Protein AF-A0A1G2ZQL1-F1 (afdb_monomer_lite)

Sequence (172 aa):
MKDQNEQEDHPQEDNAQSLTYMMDLDFGSRELWGPDELEAVLAHQLSAPLECDLGHLDKGLAGRLEAANSADGPPIRTFADLLHHPRPPVELLELTKRFAKACRSHRQSPLPDEIATVLYFLSIAVALTQCGRRITKMDDPSLGYSLDWGLKQPWLDEPTRELLRNARRAID

Structure (mmCIF, N/CA/C/O backbone):
data_AF-A0A1G2ZQL1-F1
#
_entry.id   AF-A0A1G2ZQL1-F1
#
loop_
_atom_site.group_PDB
_atom_site.id
_atom_site.type_symbol
_atom_site.label_atom_id
_atom_site.label_alt_id
_atom_site.label_comp_id
_atom_site.label_asym_id
_atom_site.label_entity_id
_atom_site.label_seq_id
_atom_site.pdbx_PDB_ins_code
_atom_site.Cartn_x
_atom_site.Cartn_y
_atom_site.Cartn_z
_atom_site.occupancy
_atom_site.B_iso_or_equiv
_atom_site.auth_seq_id
_atom_site.auth_comp_id
_atom_site.auth_asym_id
_atom_site.auth_atom_id
_atom_site.pdbx_PDB_model_num
ATOM 1 N N . MET A 1 1 ? 43.077 1.669 33.042 1.00 37.06 1 MET A N 1
ATOM 2 C CA . MET A 1 1 ? 43.265 1.379 31.605 1.00 37.06 1 MET A CA 1
ATOM 3 C C . MET A 1 1 ? 42.028 0.602 31.185 1.00 37.06 1 MET A C 1
ATOM 5 O O . MET A 1 1 ? 41.865 -0.497 31.686 1.00 37.06 1 MET A O 1
ATOM 9 N N . LYS A 1 2 ? 41.019 1.317 30.671 1.00 34.06 2 LYS A N 1
ATOM 10 C CA . LYS A 1 2 ? 40.643 1.340 29.239 1.00 34.06 2 LYS A CA 1
ATOM 11 C C . LYS A 1 2 ? 39.894 0.055 28.841 1.00 34.06 2 LYS A C 1
ATOM 13 O O . LYS A 1 2 ? 40.433 -1.013 29.073 1.00 34.06 2 LYS A O 1
ATOM 18 N N . ASP A 1 3 ? 38.700 0.042 28.266 1.00 40.38 3 ASP A N 1
ATOM 19 C CA . ASP A 1 3 ? 37.794 1.082 27.784 1.00 40.38 3 ASP A CA 1
ATOM 20 C C . ASP A 1 3 ? 36.378 0.461 27.701 1.00 40.38 3 ASP A C 1
ATOM 22 O O . ASP A 1 3 ? 36.215 -0.727 27.429 1.00 40.38 3 ASP A O 1
ATOM 26 N N . GLN A 1 4 ? 35.398 1.284 28.067 1.00 38.41 4 GLN A N 1
ATOM 27 C CA . GLN A 1 4 ? 34.064 1.490 27.486 1.00 38.41 4 GLN A CA 1
ATOM 28 C C . GLN A 1 4 ? 33.532 0.442 26.484 1.00 38.41 4 GLN A C 1
ATOM 30 O O . GLN A 1 4 ? 33.993 0.349 25.352 1.00 38.41 4 GLN A O 1
ATOM 35 N N . ASN A 1 5 ? 32.475 -0.276 26.887 1.00 38.91 5 ASN A N 1
ATOM 36 C CA . ASN A 1 5 ? 31.543 -0.956 25.984 1.00 38.91 5 ASN A CA 1
ATOM 37 C C . ASN A 1 5 ? 30.322 -0.040 25.787 1.00 38.91 5 ASN A C 1
ATOM 39 O O . ASN A 1 5 ? 29.283 -0.234 26.417 1.00 38.91 5 ASN A O 1
ATOM 43 N N . GLU A 1 6 ? 30.485 1.008 24.980 1.00 38.81 6 GLU A N 1
ATOM 44 C CA . GLU A 1 6 ? 29.373 1.794 24.443 1.00 38.81 6 GLU A CA 1
ATOM 45 C C . GLU A 1 6 ? 28.828 1.046 23.224 1.00 38.81 6 GLU A C 1
ATOM 47 O O . GLU A 1 6 ? 29.390 1.078 22.133 1.00 38.81 6 GLU A O 1
ATOM 52 N N . GLN A 1 7 ? 27.740 0.304 23.438 1.00 35.06 7 GLN A N 1
ATOM 53 C CA . GLN A 1 7 ? 26.850 -0.089 22.354 1.00 35.06 7 GLN A CA 1
ATOM 54 C C . GLN A 1 7 ? 26.208 1.191 21.822 1.00 35.06 7 GLN A C 1
ATOM 56 O O . GLN A 1 7 ? 25.264 1.714 22.412 1.00 35.06 7 GLN A O 1
ATOM 61 N N . GLU A 1 8 ? 26.777 1.710 20.738 1.00 31.89 8 GLU A N 1
ATOM 62 C CA . GLU A 1 8 ? 26.179 2.762 19.929 1.00 31.89 8 GLU A CA 1
ATOM 63 C C . GLU A 1 8 ? 24.847 2.243 19.368 1.00 31.89 8 GLU A C 1
ATOM 65 O O . GLU A 1 8 ? 24.788 1.422 18.452 1.00 31.89 8 GLU A O 1
ATOM 70 N N . ASP A 1 9 ? 23.762 2.705 19.984 1.00 35.00 9 ASP A N 1
ATOM 71 C CA . ASP A 1 9 ? 22.418 2.721 19.424 1.00 35.00 9 ASP A CA 1
ATOM 72 C C . ASP A 1 9 ? 22.467 3.598 18.168 1.00 35.00 9 ASP A C 1
ATOM 74 O O . ASP A 1 9 ? 22.416 4.824 18.249 1.00 35.00 9 ASP A O 1
ATOM 78 N N . HIS A 1 10 ? 22.697 2.989 17.003 1.00 30.45 10 HIS A N 1
ATOM 79 C CA . HIS A 1 10 ? 22.658 3.713 15.740 1.00 30.45 10 HIS A CA 1
ATOM 80 C C . HIS A 1 10 ? 21.197 4.057 15.418 1.00 30.45 10 HIS A C 1
ATOM 82 O O . HIS A 1 10 ? 20.424 3.152 15.081 1.00 30.45 10 HIS A O 1
ATOM 88 N N . PRO A 1 11 ? 20.793 5.342 15.447 1.00 34.00 11 PRO A N 1
ATOM 89 C CA . PRO A 1 11 ? 19.505 5.725 14.907 1.00 34.00 11 PRO A CA 1
ATOM 90 C C . PRO A 1 11 ? 19.540 5.409 13.413 1.00 34.00 11 PRO A C 1
ATOM 92 O O . PRO A 1 11 ? 20.382 5.909 12.669 1.00 34.00 11 PRO A O 1
ATOM 95 N N . GLN A 1 12 ? 18.643 4.533 12.970 1.00 42.19 12 GLN A N 1
ATOM 96 C CA . GLN A 1 12 ? 18.472 4.205 11.561 1.00 42.19 12 GLN A CA 1
ATOM 97 C C . GLN A 1 12 ? 17.841 5.426 10.872 1.00 42.19 12 GLN A C 1
ATOM 99 O O . GLN A 1 12 ? 16.623 5.515 10.697 1.00 42.19 12 GLN A O 1
ATOM 104 N N . GLU A 1 13 ? 18.675 6.427 10.585 1.00 40.75 13 GLU A N 1
ATOM 105 C CA . GLU A 1 13 ? 18.258 7.704 10.029 1.00 40.75 13 GLU A CA 1
ATOM 106 C C . GLU A 1 13 ? 17.700 7.521 8.615 1.00 40.75 13 GLU A C 1
ATOM 108 O O . GLU A 1 13 ? 18.250 6.864 7.732 1.00 40.75 13 GLU A O 1
ATOM 113 N N . ASP A 1 14 ? 16.519 8.099 8.459 1.00 49.31 14 ASP A N 1
ATOM 114 C CA . ASP A 1 14 ? 15.554 7.927 7.385 1.00 49.31 14 ASP A CA 1
ATOM 115 C C . ASP A 1 14 ? 15.969 8.744 6.152 1.00 49.31 14 ASP A C 1
ATOM 117 O O . ASP A 1 14 ? 15.313 9.722 5.793 1.00 49.31 14 ASP A O 1
ATOM 121 N N . ASN A 1 15 ? 17.104 8.403 5.536 1.00 48.12 15 ASN A N 1
ATOM 122 C CA . ASN A 1 15 ? 17.547 9.082 4.323 1.00 48.12 15 ASN A CA 1
ATOM 123 C C . ASN A 1 15 ? 16.805 8.505 3.106 1.00 48.12 15 ASN A C 1
ATOM 125 O O . ASN A 1 15 ? 17.103 7.409 2.628 1.00 48.12 15 ASN A O 1
ATOM 129 N N . ALA A 1 16 ? 15.806 9.246 2.621 1.00 52.28 16 ALA A N 1
ATOM 130 C CA . ALA 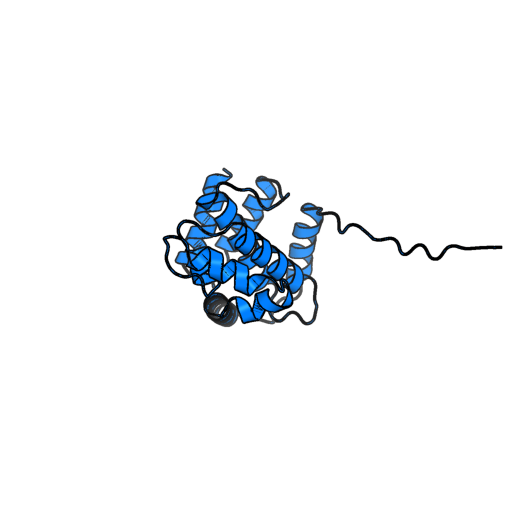A 1 16 ? 14.967 8.869 1.484 1.00 52.28 16 ALA A CA 1
ATOM 131 C C . ALA A 1 16 ? 15.784 8.597 0.211 1.00 52.28 16 ALA A C 1
ATOM 133 O O . ALA A 1 16 ? 15.454 7.675 -0.529 1.00 52.28 16 ALA A O 1
ATOM 134 N N . GLN A 1 17 ? 16.894 9.317 0.003 1.00 47.22 17 GLN A N 1
ATOM 135 C CA . GLN A 1 17 ? 17.801 9.045 -1.114 1.00 47.22 17 GLN A CA 1
ATOM 136 C C . GLN A 1 17 ? 18.463 7.673 -0.974 1.00 47.22 17 GLN A C 1
ATOM 138 O O . GLN A 1 17 ? 18.536 6.938 -1.951 1.00 47.22 17 GLN A O 1
ATOM 143 N N . SER A 1 18 ? 18.864 7.277 0.237 1.00 52.31 18 SER A N 1
ATOM 144 C CA . SER A 1 18 ? 19.409 5.939 0.491 1.00 52.31 18 SER A CA 1
ATOM 145 C C . SER A 1 18 ? 18.367 4.841 0.276 1.00 52.31 18 SER A C 1
ATOM 147 O O . SER A 1 18 ? 18.723 3.762 -0.182 1.00 52.31 18 SER A O 1
ATOM 149 N N . LEU A 1 19 ? 17.084 5.102 0.556 1.00 56.44 19 LEU A N 1
ATOM 150 C CA . LEU A 1 19 ? 16.004 4.148 0.280 1.00 56.44 19 LEU A CA 1
ATOM 151 C C . LEU A 1 19 ? 15.762 3.979 -1.219 1.00 56.44 19 LEU A C 1
ATOM 153 O O . LEU A 1 19 ? 15.646 2.840 -1.663 1.00 56.44 19 LEU A O 1
ATOM 157 N N . THR A 1 20 ? 15.730 5.071 -1.984 1.00 55.78 20 THR A N 1
ATOM 158 C CA . THR A 1 20 ? 15.600 5.031 -3.448 1.00 55.78 20 THR A CA 1
ATOM 159 C C . THR A 1 20 ? 16.815 4.362 -4.096 1.00 55.78 20 THR A C 1
ATOM 161 O O . THR A 1 20 ? 16.653 3.462 -4.909 1.00 55.78 20 THR A O 1
ATOM 164 N N . TYR A 1 21 ? 18.036 4.698 -3.667 1.00 52.56 21 TYR A N 1
ATOM 165 C CA . TYR A 1 21 ? 19.252 4.030 -4.148 1.00 52.56 21 TYR A CA 1
ATOM 166 C C . TYR A 1 21 ? 19.300 2.544 -3.770 1.00 52.56 21 TYR A C 1
ATOM 168 O O . TYR A 1 21 ? 19.767 1.727 -4.557 1.00 52.56 21 TYR A O 1
ATOM 176 N N . MET A 1 22 ? 18.805 2.167 -2.588 1.00 53.16 22 MET A N 1
ATOM 177 C CA . MET A 1 22 ? 18.693 0.762 -2.186 1.00 53.16 22 MET A CA 1
ATOM 178 C C . MET A 1 22 ? 17.638 0.016 -3.011 1.00 53.16 22 MET A C 1
ATOM 180 O O . MET A 1 22 ? 17.826 -1.161 -3.285 1.00 53.16 22 MET A O 1
ATOM 184 N N . MET A 1 23 ? 16.556 0.684 -3.434 1.00 54.28 23 MET A N 1
ATOM 185 C CA . MET A 1 23 ? 15.601 0.116 -4.393 1.00 54.28 23 MET A CA 1
ATOM 186 C C . MET A 1 23 ? 16.300 -0.151 -5.732 1.00 54.28 23 MET A C 1
ATOM 188 O O . MET A 1 23 ? 16.299 -1.285 -6.195 1.00 54.28 23 MET A O 1
ATOM 192 N N . ASP A 1 24 ? 16.991 0.843 -6.295 1.00 52.94 24 ASP A N 1
ATOM 193 C CA . ASP A 1 24 ? 17.684 0.713 -7.586 1.00 52.94 24 ASP A CA 1
ATOM 194 C C . ASP A 1 24 ? 18.807 -0.347 -7.592 1.00 52.94 24 ASP A C 1
ATOM 196 O O . ASP A 1 24 ? 19.077 -0.946 -8.635 1.00 52.94 24 ASP A O 1
ATOM 200 N N . LEU A 1 25 ? 19.453 -0.609 -6.448 1.00 47.78 25 LEU A N 1
ATOM 201 C CA . LEU A 1 25 ? 20.520 -1.612 -6.321 1.00 47.78 25 LEU A CA 1
ATOM 202 C C . LEU A 1 25 ? 20.004 -3.056 -6.193 1.00 47.78 25 LEU A C 1
ATOM 204 O O . LEU A 1 25 ? 20.677 -3.970 -6.673 1.00 47.78 25 LEU A O 1
ATOM 208 N N . ASP A 1 26 ? 18.835 -3.276 -5.583 1.00 51.59 26 ASP A N 1
ATOM 209 C CA . ASP A 1 26 ? 18.294 -4.628 -5.348 1.00 51.59 26 ASP A CA 1
ATOM 210 C C . ASP A 1 26 ? 17.504 -5.172 -6.549 1.00 51.59 26 ASP A C 1
ATOM 212 O O . ASP A 1 26 ? 17.537 -6.370 -6.838 1.00 51.59 26 ASP A O 1
ATOM 216 N N . PHE A 1 27 ? 16.933 -4.277 -7.370 1.00 50.34 27 PHE A N 1
ATOM 217 C CA . PHE A 1 27 ? 16.346 -4.622 -8.676 1.00 50.34 27 PHE A CA 1
ATOM 218 C C . PHE A 1 27 ? 17.364 -5.226 -9.672 1.00 50.34 27 PHE A C 1
ATOM 220 O O . PHE A 1 27 ? 16.991 -5.669 -10.761 1.00 50.34 27 PHE A O 1
ATOM 227 N N . GLY A 1 28 ? 18.658 -5.247 -9.323 1.00 43.72 28 GLY A N 1
ATOM 228 C CA . GLY A 1 28 ? 19.724 -5.930 -10.057 1.00 43.72 28 GLY A CA 1
ATOM 229 C C . GLY A 1 28 ? 19.722 -7.459 -9.916 1.00 43.72 28 GLY A C 1
ATOM 230 O O . GLY A 1 28 ? 20.374 -8.128 -10.717 1.00 43.72 28 GLY A O 1
ATOM 231 N N . SER A 1 29 ? 18.965 -8.032 -8.972 1.00 46.81 29 SER A N 1
ATOM 232 C CA . SER A 1 29 ? 18.747 -9.484 -8.833 1.00 46.81 29 SER A CA 1
ATOM 233 C C . SER A 1 29 ? 17.662 -10.011 -9.797 1.00 46.81 29 SER A C 1
ATOM 235 O O . SER A 1 29 ? 16.763 -10.764 -9.436 1.00 46.81 29 SER A O 1
ATOM 237 N N . ARG A 1 30 ? 17.747 -9.583 -11.064 1.00 46.16 30 ARG A N 1
ATOM 238 C CA . ARG A 1 30 ? 16.803 -9.900 -12.149 1.00 46.16 30 ARG A CA 1
ATOM 239 C C . ARG A 1 30 ? 16.589 -11.414 -12.333 1.00 46.16 30 ARG A C 1
ATOM 241 O O . ARG A 1 30 ? 17.560 -12.140 -12.520 1.00 46.16 30 ARG A O 1
ATOM 248 N N . GLU A 1 31 ? 15.307 -11.798 -12.413 1.00 54.69 31 GLU A N 1
ATOM 249 C CA . GLU A 1 31 ? 14.724 -13.097 -12.831 1.00 54.69 31 GLU A CA 1
ATOM 250 C C . GLU A 1 31 ? 14.490 -14.186 -11.765 1.00 54.69 31 GLU A C 1
ATOM 252 O O . GLU A 1 31 ? 14.725 -15.363 -12.027 1.00 54.69 31 GLU A O 1
ATOM 257 N N . LEU A 1 32 ? 13.952 -13.852 -10.586 1.00 69.44 32 LEU A N 1
ATOM 258 C CA . LEU A 1 32 ? 13.334 -14.888 -9.733 1.00 69.44 32 LEU A CA 1
ATOM 259 C C . LEU A 1 32 ? 11.821 -15.024 -9.929 1.00 69.44 32 LEU A C 1
ATOM 261 O O . LEU A 1 32 ? 11.329 -16.145 -9.879 1.00 69.44 32 LEU A O 1
ATOM 265 N N . TRP A 1 33 ? 11.106 -13.921 -10.177 1.00 82.25 33 TRP A N 1
ATOM 266 C CA . TRP A 1 33 ? 9.643 -13.916 -10.260 1.00 82.25 33 TRP A CA 1
ATOM 267 C C . TRP A 1 33 ? 9.157 -13.275 -11.561 1.00 82.25 33 TRP A C 1
ATOM 269 O O . TRP A 1 33 ? 9.527 -12.146 -11.895 1.00 82.25 33 TRP A O 1
ATOM 279 N N . GLY A 1 34 ? 8.328 -14.000 -12.307 1.00 90.06 34 GLY A N 1
ATOM 280 C CA . GLY A 1 34 ? 7.632 -13.492 -13.483 1.00 90.06 34 GLY A CA 1
ATOM 281 C C . GLY A 1 34 ? 6.423 -12.615 -13.119 1.00 90.06 34 GLY A C 1
ATOM 282 O O . GLY A 1 34 ? 5.947 -12.655 -11.984 1.00 90.06 34 GLY A O 1
ATOM 283 N N . PRO A 1 35 ? 5.873 -11.841 -14.076 1.00 91.75 35 PRO A N 1
ATOM 284 C CA . PRO A 1 35 ? 4.693 -11.006 -13.841 1.00 91.75 35 PRO A CA 1
ATOM 285 C C . PRO A 1 35 ? 3.489 -11.774 -13.279 1.00 91.75 35 PRO A C 1
ATOM 287 O O . PRO A 1 35 ? 2.906 -11.326 -12.299 1.00 91.75 35 PRO A O 1
ATOM 290 N N . ASP A 1 36 ? 3.163 -12.941 -13.838 1.00 92.38 36 ASP A N 1
ATOM 291 C CA . ASP A 1 36 ? 2.019 -13.750 -13.387 1.00 92.38 36 ASP A CA 1
ATOM 292 C C . ASP A 1 36 ? 2.211 -14.257 -11.945 1.00 92.38 36 ASP A C 1
ATOM 294 O O . ASP A 1 36 ? 1.261 -14.370 -11.171 1.00 92.38 36 ASP A O 1
ATOM 298 N N . GLU A 1 37 ? 3.457 -14.539 -11.554 1.00 93.19 37 GLU A N 1
ATOM 299 C CA . GLU A 1 37 ? 3.773 -14.961 -10.191 1.00 93.19 37 GLU A CA 1
ATOM 300 C C . GLU A 1 37 ? 3.686 -13.782 -9.219 1.00 93.19 37 GLU A C 1
ATOM 302 O O . GLU A 1 37 ? 3.127 -13.928 -8.136 1.00 93.19 37 GLU A O 1
ATOM 307 N N . LEU A 1 38 ? 4.169 -12.598 -9.610 1.00 95.00 38 LEU A N 1
ATOM 308 C CA . LEU A 1 38 ? 4.023 -11.376 -8.815 1.00 95.00 38 LEU A CA 1
ATOM 309 C C . LEU A 1 38 ? 2.552 -10.979 -8.650 1.00 95.00 38 LEU A C 1
ATOM 311 O O . LEU A 1 38 ? 2.154 -10.575 -7.559 1.00 95.00 38 LEU A O 1
ATOM 315 N N . GLU A 1 39 ? 1.732 -11.139 -9.688 1.00 95.62 39 GLU A N 1
ATOM 316 C CA . GLU A 1 39 ? 0.283 -10.937 -9.605 1.00 95.62 39 GLU A CA 1
ATOM 317 C C . GLU A 1 39 ? -0.336 -11.893 -8.580 1.00 95.62 39 GLU A C 1
ATOM 319 O O . GLU A 1 39 ? -1.042 -11.458 -7.668 1.00 95.62 39 GLU A O 1
ATOM 324 N N . ALA A 1 40 ? -0.022 -13.189 -8.673 1.00 95.50 40 ALA A N 1
ATOM 325 C CA . ALA A 1 40 ? -0.530 -14.195 -7.746 1.00 95.50 40 ALA A CA 1
ATOM 326 C C . ALA A 1 40 ? -0.073 -13.939 -6.299 1.00 95.50 40 ALA A C 1
ATOM 328 O O . ALA A 1 40 ? -0.876 -14.053 -5.369 1.00 95.50 40 ALA A O 1
ATOM 329 N N . VAL A 1 41 ? 1.193 -13.561 -6.100 1.00 95.12 41 VAL A N 1
ATOM 330 C CA . VAL A 1 41 ? 1.738 -13.227 -4.778 1.00 95.12 41 VAL A CA 1
ATOM 331 C C . VAL A 1 41 ? 1.075 -11.969 -4.229 1.00 95.12 41 VAL A C 1
ATOM 333 O O . VAL A 1 41 ? 0.671 -11.971 -3.068 1.00 95.12 41 VAL A O 1
ATOM 336 N N . LEU A 1 42 ? 0.900 -10.918 -5.037 1.00 96.25 42 LEU A N 1
ATOM 337 C CA . LEU A 1 42 ? 0.204 -9.713 -4.593 1.00 96.25 42 LEU A CA 1
ATOM 338 C C . LEU A 1 42 ? -1.244 -10.030 -4.217 1.00 96.25 42 LEU A C 1
ATOM 340 O O . LEU A 1 42 ? -1.686 -9.630 -3.146 1.00 96.25 42 LEU A O 1
ATOM 344 N N . ALA A 1 43 ? -1.978 -10.756 -5.061 1.00 96.69 43 ALA A N 1
ATOM 345 C CA . ALA A 1 43 ? -3.371 -11.109 -4.805 1.00 96.69 43 ALA A CA 1
ATOM 346 C C . ALA A 1 43 ? -3.520 -11.941 -3.522 1.00 96.69 43 ALA A C 1
ATOM 348 O O . ALA A 1 43 ? -4.415 -11.685 -2.709 1.00 96.69 43 ALA A O 1
ATOM 349 N N . HIS A 1 44 ? -2.614 -12.901 -3.310 1.00 96.19 44 HIS A N 1
ATOM 350 C CA . HIS A 1 44 ? -2.542 -13.664 -2.069 1.00 96.19 44 HIS A CA 1
ATOM 351 C C . HIS A 1 44 ? -2.286 -12.747 -0.876 1.00 96.19 44 HIS A C 1
ATOM 353 O O . HIS A 1 44 ? -3.042 -12.779 0.092 1.00 96.19 44 HIS A O 1
ATOM 359 N N . GLN A 1 45 ? -1.271 -11.890 -0.974 1.00 96.06 45 GLN A N 1
ATOM 360 C CA . GLN A 1 45 ? -0.874 -10.987 0.095 1.00 96.06 45 GLN A CA 1
ATOM 361 C C . GLN A 1 45 ? -1.982 -9.992 0.447 1.00 96.06 45 GLN A C 1
ATOM 363 O O . GLN A 1 45 ? -2.258 -9.760 1.617 1.00 96.06 45 GLN A O 1
ATOM 368 N N . LEU A 1 46 ? -2.672 -9.441 -0.551 1.00 97.38 46 LEU A N 1
ATOM 369 C CA . LEU A 1 46 ? -3.802 -8.538 -0.354 1.00 97.38 46 LEU A CA 1
ATOM 370 C C . LEU A 1 46 ? -4.990 -9.223 0.328 1.00 97.38 46 LEU A C 1
ATOM 372 O O . LEU A 1 46 ? -5.724 -8.558 1.055 1.00 97.38 46 LEU A O 1
ATOM 376 N N . SER A 1 47 ? -5.149 -10.532 0.132 1.00 97.00 47 SER A N 1
ATOM 377 C CA . SER A 1 47 ? -6.225 -11.340 0.719 1.00 97.00 47 SER A CA 1
ATOM 378 C C . SER A 1 47 ? -5.836 -12.010 2.043 1.00 97.00 47 SER A C 1
ATOM 380 O O . SER A 1 47 ? -6.695 -12.587 2.714 1.00 97.00 47 SER A O 1
ATOM 382 N N . ALA A 1 48 ? -4.556 -11.973 2.418 1.00 94.12 48 ALA A N 1
ATOM 383 C CA . ALA A 1 48 ? -4.062 -12.583 3.642 1.00 94.12 48 ALA A CA 1
ATOM 384 C C . ALA A 1 48 ? -4.559 -11.805 4.878 1.00 94.12 48 ALA A C 1
ATOM 386 O O . ALA A 1 48 ? -4.645 -10.571 4.839 1.00 94.12 48 ALA A O 1
ATOM 387 N N . PRO A 1 49 ? -4.887 -12.496 5.989 1.00 95.81 49 PRO A N 1
ATOM 388 C CA . PRO A 1 49 ? -5.208 -11.834 7.248 1.00 95.81 49 PRO A CA 1
ATOM 389 C C . PRO A 1 49 ? -4.041 -10.972 7.736 1.00 95.81 49 PRO A C 1
ATOM 391 O O . PRO A 1 49 ? -2.903 -11.444 7.804 1.00 95.81 49 PRO A O 1
ATOM 394 N N . LEU A 1 50 ? -4.323 -9.730 8.135 1.00 93.94 50 LEU A N 1
ATOM 395 C CA . LEU A 1 50 ? -3.312 -8.793 8.637 1.00 93.94 50 LEU A CA 1
ATOM 396 C C . LEU A 1 50 ? -2.540 -9.369 9.827 1.00 93.94 50 LEU A C 1
ATOM 398 O O . LEU A 1 50 ? -1.366 -9.058 10.013 1.00 93.94 50 LEU A O 1
ATOM 402 N N . GLU A 1 51 ? -3.174 -10.215 10.636 1.00 92.12 51 GLU A N 1
ATOM 403 C CA . GLU A 1 51 ? -2.568 -10.850 11.800 1.00 92.12 51 GLU A CA 1
ATOM 404 C C . GLU A 1 51 ? -1.404 -11.779 11.448 1.00 92.12 51 GLU A C 1
ATOM 406 O O . GLU A 1 51 ? -0.477 -11.896 12.253 1.00 92.12 51 GLU A O 1
ATOM 411 N N . CYS A 1 52 ? -1.412 -12.404 10.264 1.00 88.75 52 CYS A N 1
ATOM 412 C CA . CYS A 1 52 ? -0.326 -13.279 9.819 1.00 88.75 52 CYS A CA 1
ATOM 413 C C . CYS A 1 52 ? 0.996 -12.506 9.708 1.00 88.75 52 CYS A C 1
ATOM 415 O O . CYS A 1 52 ? 2.026 -12.944 10.226 1.00 88.75 52 CYS A O 1
ATOM 417 N N . ASP A 1 53 ? 0.937 -11.320 9.107 1.00 90.12 53 ASP A N 1
ATOM 418 C CA . ASP A 1 53 ? 2.113 -10.515 8.787 1.00 90.12 53 ASP A CA 1
ATOM 419 C C . ASP A 1 53 ? 2.434 -9.479 9.863 1.00 90.12 53 ASP A C 1
ATOM 421 O O . ASP A 1 53 ? 3.578 -9.326 10.300 1.00 90.12 53 ASP A O 1
ATOM 425 N N . LEU A 1 54 ? 1.413 -8.767 10.335 1.00 90.94 54 LEU A N 1
ATOM 426 C CA . LEU A 1 54 ? 1.583 -7.649 11.257 1.00 90.94 54 LEU A CA 1
ATOM 427 C C . LEU A 1 54 ? 1.610 -8.095 12.724 1.00 90.94 54 LEU A C 1
ATOM 429 O O . LEU A 1 54 ? 2.145 -7.369 13.566 1.00 90.94 54 LEU A O 1
ATOM 433 N N . GLY A 1 55 ? 1.077 -9.278 13.052 1.00 87.31 55 GLY A N 1
ATOM 434 C CA . GLY A 1 55 ? 0.958 -9.751 14.437 1.00 87.31 55 GLY A CA 1
ATOM 435 C C . GLY A 1 55 ? 2.307 -9.933 15.138 1.00 87.31 55 GLY A C 1
ATOM 436 O O . GLY A 1 55 ? 2.430 -9.699 16.340 1.00 87.31 55 GLY A O 1
ATOM 437 N N . HIS A 1 56 ? 3.348 -10.275 14.378 1.00 84.25 56 HIS A N 1
ATOM 438 C CA . HIS A 1 56 ? 4.712 -10.399 14.891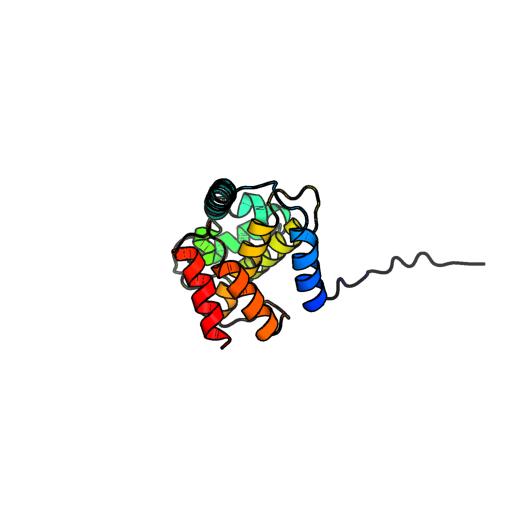 1.00 84.25 56 HIS A CA 1
ATOM 439 C C . HIS A 1 56 ? 5.373 -9.039 15.167 1.00 84.25 56 HIS A C 1
ATOM 441 O O . HIS A 1 56 ? 6.268 -8.950 16.008 1.00 84.25 56 HIS A O 1
ATOM 447 N N . LEU A 1 57 ? 4.935 -7.977 14.481 1.00 84.88 57 LEU A N 1
ATOM 448 C CA . LEU A 1 57 ? 5.512 -6.635 14.590 1.00 84.88 57 LEU A CA 1
ATOM 449 C C . LEU A 1 57 ? 4.873 -5.784 15.687 1.00 84.88 57 LEU A C 1
ATOM 451 O O . LEU A 1 57 ? 5.560 -4.951 16.280 1.00 84.88 57 LEU A O 1
ATOM 455 N N . ASP A 1 58 ? 3.581 -5.970 15.958 1.00 88.06 58 ASP A N 1
ATOM 456 C CA . ASP A 1 58 ? 2.859 -5.221 16.986 1.00 88.06 58 ASP A CA 1
ATOM 457 C C . ASP A 1 58 ? 1.984 -6.163 17.816 1.00 88.06 58 ASP A C 1
ATOM 459 O O . ASP A 1 58 ? 0.926 -6.616 17.386 1.00 88.06 58 ASP A O 1
ATOM 463 N N . LYS A 1 59 ? 2.395 -6.406 19.067 1.00 85.50 59 LYS A N 1
ATOM 464 C CA . LYS A 1 59 ? 1.612 -7.205 20.029 1.00 85.50 59 LYS A CA 1
ATOM 465 C C . LYS A 1 59 ? 0.242 -6.586 20.348 1.00 85.50 59 LYS A C 1
ATOM 467 O O . LYS A 1 59 ? -0.609 -7.265 20.911 1.00 85.50 59 LYS A O 1
ATOM 472 N N . GLY A 1 60 ? 0.043 -5.304 20.026 1.00 90.44 60 GLY A N 1
ATOM 473 C CA . GLY A 1 60 ? -1.216 -4.579 20.187 1.00 90.44 60 GLY A CA 1
ATOM 474 C C . GLY A 1 60 ? -2.146 -4.654 18.974 1.00 90.44 60 GLY A C 1
ATOM 475 O O . GLY A 1 60 ? -3.228 -4.070 19.029 1.00 90.44 60 GLY A O 1
ATOM 476 N N . LEU A 1 61 ? -1.768 -5.364 17.902 1.00 92.12 61 LEU A N 1
ATOM 477 C CA . LEU A 1 61 ? -2.525 -5.402 16.650 1.00 92.12 61 LEU A CA 1
ATOM 478 C C . LEU A 1 61 ? -3.981 -5.820 16.859 1.00 92.12 61 LEU A C 1
ATOM 480 O O . LEU A 1 61 ? -4.870 -5.161 16.332 1.00 92.12 61 LEU A O 1
ATOM 484 N N . ALA A 1 62 ? -4.228 -6.861 17.659 1.00 90.56 62 ALA A N 1
ATOM 485 C CA . ALA A 1 62 ? -5.581 -7.347 17.928 1.00 90.56 62 ALA A CA 1
ATOM 486 C C . ALA A 1 62 ? -6.483 -6.234 18.489 1.00 90.56 62 ALA A C 1
ATOM 488 O O . ALA A 1 62 ? -7.550 -5.972 17.944 1.00 90.56 62 ALA A O 1
ATOM 489 N N . GLY A 1 63 ? -6.009 -5.493 19.496 1.00 91.12 63 GLY A N 1
ATOM 490 C CA . GLY A 1 63 ? -6.760 -4.371 20.066 1.00 91.12 63 GLY A CA 1
ATOM 491 C C . GLY A 1 63 ? -6.951 -3.208 19.084 1.00 91.12 63 GLY A C 1
ATOM 492 O O . GLY A 1 63 ? -7.991 -2.555 19.094 1.00 91.12 63 GLY A O 1
ATOM 493 N N . ARG A 1 64 ? -5.980 -2.957 18.194 1.00 91.50 64 ARG A N 1
ATOM 494 C CA . ARG A 1 64 ? -6.116 -1.942 17.132 1.00 91.50 64 ARG A CA 1
ATOM 495 C C . ARG A 1 64 ? -7.158 -2.348 16.089 1.00 91.50 64 ARG A C 1
ATOM 497 O O . ARG A 1 64 ? -7.936 -1.497 15.672 1.00 91.50 64 ARG A O 1
ATOM 504 N N . LEU A 1 65 ? -7.182 -3.619 15.685 1.00 92.31 65 LEU A N 1
ATOM 505 C CA . LEU A 1 65 ? -8.176 -4.155 14.753 1.00 92.31 65 LEU A CA 1
ATOM 506 C C . LEU A 1 65 ? -9.572 -4.159 15.377 1.00 92.31 65 LEU A C 1
ATOM 508 O O . LEU A 1 65 ? -10.524 -3.753 14.722 1.00 92.31 65 LEU A O 1
ATOM 512 N N . GLU A 1 66 ? -9.701 -4.531 16.651 1.00 91.62 66 GLU A N 1
ATOM 513 C CA . GLU A 1 66 ? -10.965 -4.421 17.389 1.00 91.62 66 GLU A CA 1
ATOM 514 C C . GLU A 1 66 ? -11.468 -2.974 17.436 1.00 91.62 66 GLU A C 1
ATOM 516 O O . GLU A 1 66 ? -12.632 -2.717 17.124 1.00 91.62 66 GLU A O 1
ATOM 521 N N . ALA A 1 67 ? -10.596 -2.016 17.761 1.00 89.62 67 ALA A N 1
ATOM 522 C CA . ALA A 1 67 ? -10.950 -0.600 17.786 1.00 89.62 67 ALA A CA 1
ATOM 523 C C . ALA A 1 67 ? -11.347 -0.076 16.395 1.00 89.62 67 ALA A C 1
ATOM 525 O O . ALA A 1 67 ? -12.353 0.622 16.269 1.00 89.62 67 ALA A O 1
ATOM 526 N N . ALA A 1 68 ? -10.597 -0.446 15.353 1.00 89.31 68 ALA A N 1
ATOM 527 C CA . ALA A 1 68 ? -10.895 -0.077 13.971 1.00 89.31 68 ALA A CA 1
ATOM 528 C C . ALA A 1 68 ? -12.243 -0.647 13.500 1.00 89.31 68 ALA A C 1
ATOM 530 O O . ALA A 1 68 ? -13.027 0.066 12.883 1.00 89.31 68 ALA A O 1
ATOM 531 N N . ASN A 1 69 ? -12.535 -1.900 13.851 1.00 91.00 69 ASN A N 1
ATOM 532 C CA . ASN A 1 69 ? -13.762 -2.602 13.469 1.00 91.00 69 ASN A CA 1
ATOM 533 C C . ASN A 1 69 ? -14.983 -2.226 14.318 1.00 91.00 69 ASN A C 1
ATOM 535 O O . ASN A 1 69 ? -16.107 -2.552 13.948 1.00 91.00 69 ASN A O 1
ATOM 539 N N . SER A 1 70 ? -14.773 -1.559 15.454 1.00 84.44 70 SER A N 1
ATOM 540 C CA . SER A 1 70 ? -15.854 -1.018 16.287 1.00 84.44 70 SER A CA 1
ATOM 541 C C . SER A 1 70 ? -16.351 0.347 15.797 1.00 84.44 70 SER A C 1
ATOM 543 O O . SER A 1 70 ? -17.390 0.819 16.257 1.00 84.44 70 SER A O 1
ATOM 545 N N . ALA A 1 71 ? -15.612 1.003 14.898 1.00 78.94 71 ALA A N 1
ATOM 546 C CA . ALA A 1 71 ? -16.032 2.246 14.265 1.00 78.94 71 ALA A CA 1
ATOM 547 C C . ALA A 1 71 ? -17.011 1.980 13.106 1.00 78.94 71 ALA A C 1
ATOM 549 O O . ALA A 1 71 ? -17.003 0.908 12.508 1.00 78.94 71 ALA A O 1
ATOM 550 N N . ASP A 1 72 ? -17.832 2.975 12.746 1.00 80.19 72 ASP A N 1
ATOM 551 C CA . ASP A 1 72 ? -18.712 2.880 11.573 1.00 80.19 72 ASP A CA 1
ATOM 552 C C . ASP A 1 72 ? -17.882 2.710 10.285 1.00 80.19 72 ASP A C 1
ATOM 554 O O . ASP A 1 72 ? -17.254 3.660 9.798 1.00 80.19 72 ASP A O 1
ATOM 558 N N . GLY A 1 73 ? -17.883 1.509 9.711 1.00 85.00 73 GLY A N 1
ATOM 559 C CA . GLY A 1 73 ? -17.150 1.196 8.488 1.00 85.00 73 GLY A CA 1
ATOM 560 C C . GLY A 1 73 ? -17.176 -0.293 8.139 1.00 85.00 73 GLY A C 1
ATOM 561 O O . GLY A 1 73 ? -17.615 -1.114 8.948 1.00 85.00 73 GLY A O 1
ATOM 562 N N . PRO A 1 74 ? -16.755 -0.661 6.916 1.00 91.75 74 PRO A N 1
ATOM 563 C CA . PRO A 1 74 ? -16.520 -2.058 6.583 1.00 91.75 74 PRO A CA 1
ATOM 564 C C . PRO A 1 74 ? -15.392 -2.633 7.458 1.00 91.75 74 PRO A C 1
ATOM 566 O O . PRO A 1 74 ? -14.428 -1.929 7.757 1.00 91.75 74 PRO A O 1
ATOM 569 N N . PRO A 1 75 ? -15.485 -3.906 7.873 1.00 94.50 75 PRO A N 1
ATOM 570 C CA . PRO A 1 75 ? -14.466 -4.510 8.717 1.00 94.50 75 PRO A CA 1
ATOM 571 C C . PRO A 1 75 ? -13.129 -4.617 7.977 1.00 94.50 75 PRO A C 1
ATOM 573 O O . PRO A 1 75 ? -13.080 -4.985 6.806 1.00 94.50 75 PRO A O 1
ATOM 576 N N . ILE A 1 76 ? -12.045 -4.363 8.696 1.00 96.75 76 ILE A N 1
ATOM 577 C CA . ILE A 1 76 ? -10.667 -4.509 8.248 1.00 96.75 76 ILE A CA 1
ATOM 578 C C . ILE A 1 76 ? -10.132 -5.842 8.767 1.00 96.75 76 ILE A C 1
ATOM 580 O O . ILE A 1 76 ? -10.015 -6.041 9.980 1.00 96.75 76 ILE A O 1
ATOM 584 N N . ARG A 1 77 ? -9.821 -6.758 7.844 1.00 95.88 77 ARG A N 1
ATOM 585 C CA . ARG A 1 77 ? -9.203 -8.062 8.141 1.00 95.88 77 ARG A CA 1
ATOM 586 C C . ARG A 1 77 ? -7.957 -8.321 7.305 1.00 95.88 77 ARG A C 1
ATOM 588 O O . ARG A 1 77 ? -7.053 -9.004 7.765 1.00 95.88 77 ARG A O 1
ATOM 595 N N . THR A 1 78 ? -7.910 -7.777 6.098 1.00 98.06 78 THR A N 1
ATOM 596 C CA . THR A 1 78 ? -6.845 -7.998 5.115 1.00 98.06 78 THR A CA 1
ATOM 597 C C . THR A 1 78 ? -6.182 -6.684 4.699 1.00 98.06 78 THR A C 1
ATOM 599 O O . THR A 1 78 ? -6.678 -5.594 5.011 1.00 98.06 78 THR A O 1
ATOM 602 N N . PHE A 1 79 ? -5.061 -6.758 3.973 1.00 97.69 79 PHE A N 1
ATOM 603 C CA . PHE A 1 79 ? -4.469 -5.560 3.368 1.00 97.69 79 PHE A CA 1
ATOM 604 C C . PHE A 1 79 ? -5.406 -4.934 2.330 1.00 97.69 79 PHE A C 1
ATOM 606 O O . PHE A 1 79 ? -5.489 -3.709 2.270 1.00 97.69 79 PHE A O 1
ATOM 613 N N . ALA A 1 80 ? -6.147 -5.738 1.558 1.00 97.75 80 ALA A N 1
ATOM 614 C CA . ALA A 1 80 ? -7.150 -5.229 0.627 1.00 97.75 80 ALA A CA 1
ATOM 615 C C . ALA A 1 80 ? -8.216 -4.402 1.352 1.00 97.75 80 ALA A C 1
ATOM 617 O O . ALA A 1 80 ? -8.494 -3.281 0.919 1.00 97.75 80 ALA A O 1
ATOM 618 N N . ASP A 1 81 ? -8.750 -4.914 2.469 1.00 97.69 81 ASP A N 1
ATOM 619 C CA . ASP A 1 81 ? -9.737 -4.188 3.273 1.00 97.69 81 ASP A CA 1
ATOM 620 C C . ASP A 1 81 ? -9.153 -2.867 3.768 1.00 97.69 81 ASP A C 1
ATOM 622 O O . ASP A 1 81 ? -9.775 -1.826 3.600 1.00 97.69 81 ASP A O 1
ATOM 626 N N . LEU A 1 82 ? -7.939 -2.888 4.332 1.00 97.69 82 LEU A N 1
ATOM 627 C CA . LEU A 1 82 ? -7.281 -1.695 4.865 1.00 97.69 82 LEU A CA 1
ATOM 628 C C . LEU A 1 82 ? -7.036 -0.632 3.785 1.00 97.69 82 LEU A C 1
ATOM 630 O O . LEU A 1 82 ? -7.311 0.544 4.009 1.00 97.69 82 LEU A O 1
ATOM 634 N N . LEU A 1 83 ? -6.500 -1.027 2.630 1.00 97.81 83 LEU A N 1
ATOM 635 C CA . LEU A 1 83 ? -6.093 -0.098 1.572 1.00 97.81 83 LEU A CA 1
ATOM 636 C C . LEU A 1 83 ? -7.290 0.525 0.840 1.00 97.81 83 LEU A C 1
ATOM 638 O O . LEU A 1 83 ? -7.203 1.666 0.386 1.00 97.81 83 LEU A O 1
ATOM 642 N N . HIS A 1 84 ? -8.410 -0.196 0.762 1.00 97.00 84 HIS A N 1
ATOM 643 C CA . HIS A 1 84 ? -9.642 0.273 0.123 1.00 97.00 84 HIS A CA 1
ATOM 644 C C . HIS A 1 84 ? -10.692 0.781 1.124 1.00 97.00 84 HIS A C 1
ATOM 646 O O . HIS A 1 84 ? -11.766 1.226 0.713 1.00 97.00 84 HIS A O 1
ATOM 652 N N . HIS A 1 85 ? -10.407 0.748 2.430 1.00 96.00 85 HIS A N 1
ATOM 653 C CA . HIS A 1 85 ? -11.310 1.267 3.452 1.00 96.00 85 HIS A CA 1
ATOM 654 C C . HIS A 1 85 ? -11.484 2.783 3.272 1.00 96.00 85 HIS A C 1
ATOM 656 O O . HIS A 1 85 ? -10.474 3.473 3.240 1.00 96.00 85 HIS A O 1
ATOM 662 N N . PRO A 1 86 ? -12.714 3.338 3.253 1.00 93.38 86 PRO A N 1
ATOM 663 C CA . PRO A 1 86 ? -12.960 4.760 2.955 1.00 93.38 86 PRO A CA 1
ATOM 664 C C . PRO A 1 86 ? -12.417 5.743 4.007 1.00 93.38 86 PRO A C 1
ATOM 666 O O . PRO A 1 86 ? -12.366 6.950 3.781 1.00 93.38 86 PRO A O 1
ATOM 669 N N . ARG A 1 87 ? -12.095 5.244 5.204 1.00 93.12 87 ARG A N 1
ATOM 670 C CA . ARG A 1 87 ? -11.506 6.002 6.324 1.00 93.12 87 ARG A CA 1
ATOM 671 C C . ARG A 1 87 ? -10.473 5.139 7.052 1.00 93.12 87 ARG A C 1
ATOM 673 O O . ARG A 1 87 ? -10.775 4.631 8.131 1.00 93.12 87 ARG A O 1
ATOM 680 N N . PRO A 1 88 ? -9.340 4.811 6.421 1.00 95.56 88 PRO A N 1
ATOM 681 C CA . PRO A 1 88 ? -8.431 3.801 6.945 1.00 95.56 88 PRO A CA 1
ATOM 682 C C . PRO A 1 88 ? -7.722 4.315 8.213 1.00 95.56 88 PRO A C 1
ATOM 684 O O . PRO A 1 88 ? -7.324 5.483 8.249 1.00 95.56 88 PRO A O 1
ATOM 687 N N . PRO A 1 89 ? -7.543 3.484 9.260 1.00 95.56 89 PRO A N 1
ATOM 688 C CA . PRO A 1 89 ? -6.773 3.867 10.441 1.00 95.56 89 PRO A CA 1
ATOM 689 C C . PRO A 1 89 ? -5.307 4.116 10.076 1.00 95.56 89 PRO A C 1
ATOM 691 O O . PRO A 1 89 ? -4.613 3.216 9.592 1.00 95.56 89 PRO A O 1
ATOM 694 N N . VAL A 1 90 ? -4.818 5.333 10.324 1.00 96.31 90 VAL A N 1
ATOM 695 C CA . VAL A 1 90 ? -3.462 5.742 9.923 1.00 96.31 90 VAL A CA 1
ATOM 696 C C . VAL A 1 90 ? -2.385 4.890 10.596 1.00 96.31 90 VAL A C 1
ATOM 698 O O . VAL A 1 90 ? -1.368 4.580 9.983 1.00 96.31 90 VAL A O 1
ATOM 701 N N . GLU A 1 91 ? -2.632 4.427 11.818 1.00 95.12 91 GLU A N 1
ATOM 702 C CA . GLU A 1 91 ? -1.712 3.584 12.579 1.00 95.12 91 GLU A CA 1
ATOM 703 C C . GLU A 1 91 ? -1.505 2.213 11.916 1.00 95.12 91 GLU A C 1
ATOM 705 O O . GLU A 1 91 ? -0.402 1.667 11.958 1.00 95.12 91 GLU A O 1
ATOM 710 N N . LEU A 1 92 ? -2.539 1.658 11.269 1.00 96.69 92 LEU A N 1
ATOM 711 C CA . LEU A 1 92 ? -2.428 0.397 10.526 1.00 96.69 92 LEU A CA 1
ATOM 712 C C . LEU A 1 92 ? -1.680 0.590 9.201 1.00 96.69 92 LEU A C 1
ATOM 714 O O . LEU A 1 92 ? -0.911 -0.284 8.794 1.00 96.69 92 LEU A O 1
ATOM 718 N N . LEU A 1 93 ? -1.832 1.750 8.555 1.00 98.12 93 LEU A N 1
ATOM 719 C CA . LEU A 1 93 ? -1.038 2.115 7.377 1.00 98.12 93 LEU A CA 1
ATOM 720 C C . LEU A 1 93 ? 0.441 2.301 7.745 1.00 98.12 93 LEU A C 1
ATOM 722 O O . LEU A 1 93 ? 1.322 1.806 7.045 1.00 98.12 93 LEU A O 1
ATOM 726 N N . GLU A 1 94 ? 0.736 2.940 8.879 1.00 96.94 94 GLU A N 1
ATOM 727 C CA . GLU A 1 94 ? 2.104 3.056 9.392 1.00 96.94 94 GLU A CA 1
ATOM 728 C C . GLU A 1 94 ? 2.722 1.693 9.718 1.00 96.94 94 GLU A C 1
ATOM 730 O O . GLU A 1 94 ? 3.899 1.462 9.415 1.00 96.94 94 GLU A O 1
ATOM 735 N N . LEU A 1 95 ? 1.943 0.780 10.304 1.00 96.12 95 LEU A N 1
ATOM 736 C CA . LEU A 1 95 ? 2.395 -0.578 10.594 1.00 96.12 95 LEU A CA 1
ATOM 737 C C . LEU A 1 95 ? 2.664 -1.369 9.305 1.00 96.12 95 LEU A C 1
ATOM 739 O O . LEU A 1 95 ? 3.719 -1.991 9.187 1.00 96.12 95 LEU A O 1
ATOM 743 N N . THR A 1 96 ? 1.782 -1.253 8.311 1.00 96.62 96 THR A N 1
ATOM 744 C CA . THR A 1 96 ? 1.958 -1.839 6.971 1.00 96.62 96 THR A CA 1
ATOM 745 C C . THR A 1 96 ? 3.231 -1.323 6.298 1.00 96.62 96 THR A C 1
ATOM 747 O O . THR A 1 96 ? 4.053 -2.105 5.823 1.00 96.62 96 THR A O 1
ATOM 750 N N . LYS A 1 97 ? 3.465 -0.006 6.337 1.00 96.31 97 LYS A N 1
ATOM 751 C CA . LYS A 1 97 ? 4.691 0.618 5.822 1.00 96.31 97 LYS A CA 1
ATOM 752 C C . LYS A 1 97 ? 5.946 0.043 6.490 1.00 96.31 97 LYS A C 1
ATOM 754 O O . LYS A 1 97 ? 6.949 -0.219 5.825 1.00 96.31 97 LYS A O 1
ATOM 759 N N . ARG A 1 98 ? 5.920 -0.127 7.817 1.00 93.88 98 ARG A N 1
ATOM 760 C CA . ARG A 1 98 ? 7.040 -0.695 8.589 1.00 93.88 98 ARG A CA 1
ATOM 761 C C . ARG A 1 98 ? 7.280 -2.161 8.242 1.00 93.88 98 ARG A C 1
ATOM 763 O O . ARG A 1 98 ? 8.435 -2.533 8.059 1.00 93.88 98 ARG A O 1
ATOM 770 N N . PHE A 1 99 ? 6.218 -2.953 8.115 1.00 94.31 99 PHE A N 1
ATOM 771 C CA . PHE A 1 99 ? 6.285 -4.346 7.674 1.00 94.31 99 PHE A CA 1
ATOM 772 C C . PHE A 1 99 ? 6.942 -4.473 6.301 1.00 94.31 99 PHE A C 1
ATOM 774 O O . PHE A 1 99 ? 7.927 -5.192 6.146 1.00 94.31 99 PHE A O 1
ATOM 781 N N . ALA A 1 100 ? 6.471 -3.690 5.335 1.00 93.56 100 ALA A N 1
ATOM 782 C CA . ALA A 1 100 ? 7.024 -3.661 3.991 1.00 93.56 100 ALA A CA 1
ATOM 783 C C . ALA A 1 100 ? 8.519 -3.283 3.978 1.00 93.56 100 ALA A C 1
ATOM 785 O O . ALA A 1 100 ? 9.330 -3.925 3.311 1.00 93.56 100 ALA A O 1
ATOM 786 N N . LYS A 1 101 ? 8.920 -2.284 4.777 1.00 90.56 101 LYS A N 1
ATOM 787 C CA . LYS A 1 101 ? 10.335 -1.902 4.934 1.00 90.56 101 LYS A CA 1
ATOM 788 C C . LYS A 1 101 ? 11.172 -3.023 5.567 1.00 90.56 101 LYS A C 1
ATOM 790 O O . LYS A 1 101 ? 12.317 -3.223 5.164 1.00 90.56 101 LYS A O 1
ATOM 795 N N . ALA A 1 102 ? 10.614 -3.742 6.542 1.00 89.19 102 ALA A N 1
ATOM 796 C CA . ALA A 1 102 ? 11.284 -4.867 7.186 1.00 89.19 102 ALA A CA 1
ATOM 797 C C . ALA A 1 102 ? 11.500 -6.033 6.211 1.00 89.19 102 ALA A C 1
ATOM 799 O O . ALA A 1 102 ? 12.604 -6.575 6.188 1.00 89.19 102 ALA A O 1
ATOM 800 N N . CYS A 1 103 ? 10.507 -6.350 5.372 1.00 88.62 103 CYS A N 1
ATOM 801 C CA . CYS A 1 103 ? 10.616 -7.364 4.318 1.00 88.62 103 CYS A CA 1
ATOM 802 C C . CYS A 1 103 ? 11.802 -7.065 3.391 1.00 88.62 103 CYS A C 1
ATOM 804 O O . CYS A 1 103 ? 12.734 -7.852 3.314 1.00 88.62 103 CYS A O 1
ATOM 806 N N . ARG A 1 104 ? 11.880 -5.850 2.843 1.00 82.25 104 ARG A N 1
ATOM 807 C CA . ARG A 1 104 ? 12.987 -5.436 1.956 1.00 82.25 104 ARG A CA 1
ATOM 808 C C . ARG A 1 104 ? 14.386 -5.479 2.583 1.00 82.25 104 ARG A C 1
ATOM 810 O O . ARG A 1 104 ? 15.385 -5.416 1.884 1.00 82.25 104 ARG A O 1
ATOM 817 N N . SER A 1 105 ? 14.487 -5.490 3.912 1.00 75.44 105 SER A N 1
ATOM 818 C CA . SER A 1 105 ? 15.785 -5.452 4.603 1.00 75.44 105 SER A CA 1
ATOM 819 C C . SER A 1 105 ? 16.333 -6.849 4.927 1.00 75.44 105 SER A C 1
ATOM 821 O O . SER A 1 105 ? 17.459 -6.959 5.412 1.00 75.44 105 SER A O 1
ATOM 823 N N . HIS A 1 106 ? 15.557 -7.916 4.703 1.00 73.38 106 HIS A N 1
ATOM 824 C CA . HIS A 1 106 ? 15.914 -9.279 5.102 1.00 73.38 106 HIS A CA 1
ATOM 825 C C . HIS A 1 106 ? 16.049 -10.202 3.887 1.00 73.38 106 HIS A C 1
ATOM 827 O O . HIS A 1 106 ? 15.078 -10.471 3.195 1.00 73.38 106 HIS A O 1
ATOM 833 N N . ARG A 1 107 ? 17.228 -10.816 3.700 1.00 62.19 107 ARG A N 1
ATOM 834 C CA . ARG A 1 107 ? 17.478 -11.799 2.618 1.00 62.19 107 ARG A CA 1
ATOM 835 C C . ARG A 1 107 ? 16.549 -13.022 2.615 1.00 62.19 107 ARG A C 1
ATOM 837 O O . ARG A 1 107 ? 16.494 -13.728 1.619 1.00 62.19 107 ARG A O 1
ATOM 844 N N . GLN A 1 108 ? 15.894 -13.322 3.736 1.00 65.75 108 GLN A N 1
ATOM 845 C CA . GLN A 1 108 ? 14.919 -14.414 3.873 1.00 65.75 108 GLN A CA 1
ATOM 846 C C . GLN A 1 108 ? 13.504 -13.868 4.100 1.00 65.75 108 GLN A C 1
ATOM 848 O O . GLN A 1 108 ? 12.704 -14.466 4.816 1.00 65.75 108 GLN A O 1
ATOM 853 N N . SER A 1 109 ? 13.231 -12.686 3.546 1.00 75.00 109 SER A N 1
ATOM 854 C CA . SER A 1 109 ? 11.917 -12.062 3.570 1.00 75.00 109 SER A CA 1
ATOM 855 C C . SER A 1 109 ? 10.845 -13.016 3.040 1.00 75.00 109 SER A C 1
ATOM 857 O O . SER A 1 109 ? 11.089 -13.713 2.053 1.00 75.00 109 SER A O 1
ATOM 859 N N . PRO A 1 110 ? 9.648 -13.031 3.651 1.00 76.75 110 PRO A N 1
ATOM 860 C CA . PRO A 1 110 ? 8.524 -13.802 3.131 1.00 76.75 110 PRO A CA 1
ATOM 861 C C . PRO A 1 110 ? 8.006 -13.263 1.789 1.00 76.75 110 PRO A C 1
ATOM 863 O O . PRO A 1 110 ? 7.283 -13.974 1.097 1.00 76.75 110 PRO A O 1
ATOM 866 N N . LEU A 1 111 ? 8.358 -12.024 1.423 1.00 85.44 111 LEU A N 1
ATOM 867 C CA . LEU A 1 111 ? 7.872 -11.353 0.220 1.0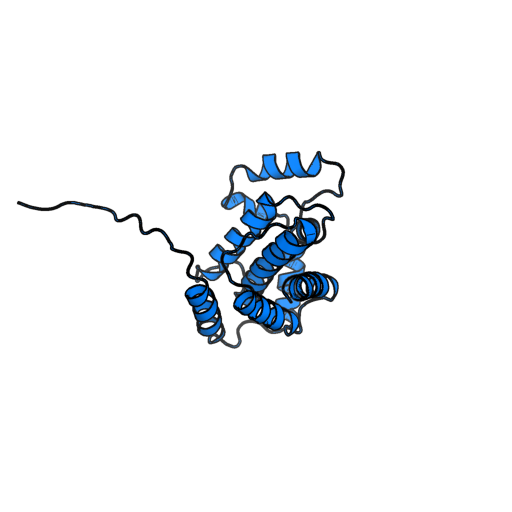0 85.44 111 LEU A CA 1
ATOM 868 C C . LEU A 1 111 ? 9.001 -11.050 -0.769 1.00 85.44 111 LEU A C 1
ATOM 870 O O . LEU A 1 111 ? 10.062 -10.599 -0.321 1.00 85.44 111 LEU A O 1
ATOM 874 N N . PRO A 1 112 ? 8.740 -11.187 -2.086 1.00 89.88 112 PRO A N 1
ATOM 875 C CA . PRO A 1 112 ? 9.556 -10.563 -3.122 1.00 89.88 112 PRO A CA 1
ATOM 876 C C . PRO A 1 112 ? 9.659 -9.049 -2.906 1.00 89.88 112 PRO A C 1
ATOM 878 O O . PRO A 1 112 ? 8.705 -8.407 -2.441 1.00 89.88 112 PRO A O 1
ATOM 881 N N . ASP A 1 113 ? 10.795 -8.465 -3.276 1.00 89.19 113 ASP A N 1
ATOM 882 C CA . ASP A 1 113 ? 11.070 -7.049 -3.028 1.00 89.19 113 ASP A CA 1
ATOM 883 C C . ASP A 1 113 ? 10.104 -6.128 -3.769 1.00 89.19 113 ASP A C 1
ATOM 885 O O . ASP A 1 113 ? 9.720 -5.083 -3.238 1.00 89.19 113 ASP A O 1
ATOM 889 N N . GLU A 1 114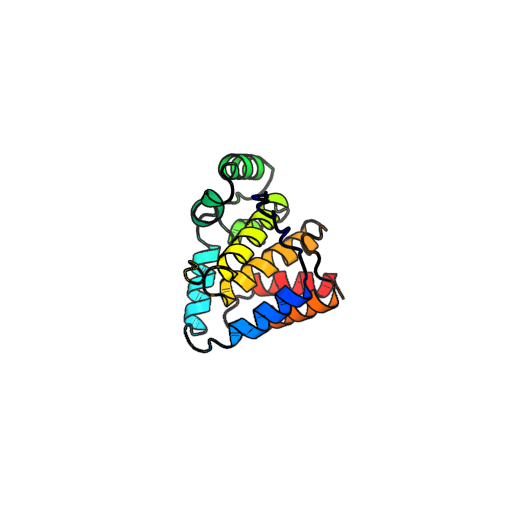 ? 9.637 -6.522 -4.954 1.00 92.00 114 GLU A N 1
ATOM 890 C CA . GLU A 1 114 ? 8.626 -5.801 -5.723 1.00 92.00 114 GLU A CA 1
ATOM 891 C C . GLU A 1 114 ? 7.304 -5.692 -4.954 1.00 92.00 114 GLU A C 1
ATOM 893 O O . GLU A 1 114 ? 6.708 -4.614 -4.884 1.00 92.00 114 GLU A O 1
ATOM 898 N N . ILE A 1 115 ? 6.872 -6.788 -4.326 1.00 94.81 115 ILE A N 1
ATOM 899 C CA . ILE A 1 115 ? 5.622 -6.861 -3.558 1.00 94.81 115 ILE A CA 1
ATOM 900 C C . ILE A 1 115 ? 5.734 -6.014 -2.298 1.00 94.81 115 ILE A C 1
ATOM 902 O O . ILE A 1 115 ? 4.859 -5.193 -2.011 1.00 94.81 115 ILE A O 1
ATOM 906 N N . ALA A 1 116 ? 6.844 -6.154 -1.570 1.00 94.00 116 ALA A N 1
ATOM 907 C CA . ALA A 1 116 ? 7.108 -5.337 -0.397 1.00 94.00 116 ALA A CA 1
ATOM 908 C C . ALA A 1 116 ? 7.174 -3.843 -0.766 1.00 94.00 116 ALA A C 1
ATOM 910 O O . ALA A 1 116 ? 6.613 -2.996 -0.071 1.00 94.00 116 ALA A O 1
ATOM 911 N N . THR A 1 117 ? 7.794 -3.501 -1.894 1.00 94.06 117 THR A N 1
ATOM 912 C CA . THR A 1 117 ? 7.881 -2.120 -2.386 1.00 94.06 117 THR A CA 1
ATOM 913 C C . THR A 1 117 ? 6.506 -1.553 -2.743 1.00 94.06 117 THR A C 1
ATOM 915 O O . THR A 1 117 ? 6.184 -0.429 -2.351 1.00 94.06 117 THR A O 1
ATOM 918 N N . VAL A 1 118 ? 5.650 -2.326 -3.414 1.00 96.25 118 VAL A N 1
ATOM 919 C CA . VAL A 1 118 ? 4.277 -1.902 -3.717 1.00 96.25 118 VAL A CA 1
ATOM 920 C C . VAL A 1 118 ? 3.458 -1.701 -2.442 1.00 96.25 118 VAL A C 1
ATOM 922 O O . VAL A 1 118 ? 2.852 -0.643 -2.293 1.00 96.25 118 VAL A O 1
ATOM 925 N N . LEU A 1 119 ? 3.492 -2.627 -1.477 1.00 97.12 119 LEU A N 1
ATOM 926 C CA . LEU A 1 119 ? 2.794 -2.446 -0.194 1.00 97.12 119 LEU A CA 1
ATOM 927 C C . LEU A 1 119 ? 3.270 -1.198 0.562 1.00 97.12 119 LEU A C 1
ATOM 929 O O . LEU A 1 119 ? 2.458 -0.461 1.132 1.00 97.12 119 LEU A O 1
ATOM 933 N N . TYR A 1 120 ? 4.578 -0.925 0.532 1.00 97.25 120 TYR A N 1
ATOM 934 C CA . TYR A 1 120 ? 5.147 0.291 1.104 1.00 97.25 120 TYR A CA 1
ATOM 935 C C . TYR A 1 120 ? 4.520 1.541 0.474 1.00 97.25 120 TYR A C 1
ATOM 937 O O . TYR A 1 120 ? 4.011 2.402 1.197 1.00 97.25 120 TYR A O 1
ATOM 945 N N . PHE A 1 121 ? 4.487 1.634 -0.857 1.00 97.56 121 PHE A N 1
ATOM 946 C CA . PHE A 1 121 ? 3.928 2.805 -1.532 1.00 97.56 121 PHE A CA 1
ATOM 947 C C . PHE A 1 121 ? 2.407 2.900 -1.437 1.00 97.56 121 PHE A C 1
ATOM 949 O O . PHE A 1 121 ? 1.901 4.008 -1.278 1.00 97.56 121 PHE A O 1
ATOM 956 N N . LEU A 1 122 ? 1.678 1.784 -1.436 1.00 98.25 122 LEU A N 1
ATOM 957 C CA . LEU A 1 122 ? 0.228 1.780 -1.235 1.00 98.25 122 LEU A CA 1
ATOM 958 C C . LEU A 1 122 ? -0.152 2.330 0.140 1.00 98.25 122 LEU A C 1
ATOM 960 O O . LEU A 1 122 ? -1.039 3.175 0.236 1.00 98.25 122 LEU A O 1
ATOM 964 N N . SER A 1 123 ? 0.562 1.936 1.198 1.00 98.38 123 SER A N 1
ATOM 965 C CA . SER A 1 123 ? 0.300 2.466 2.543 1.00 98.38 123 SER A CA 1
ATOM 966 C C . SER A 1 123 ? 0.499 3.987 2.629 1.00 98.38 123 SER A C 1
ATOM 968 O O . SER A 1 123 ? -0.295 4.687 3.259 1.00 98.38 123 SER A O 1
ATOM 970 N N . ILE A 1 124 ? 1.516 4.518 1.938 1.00 9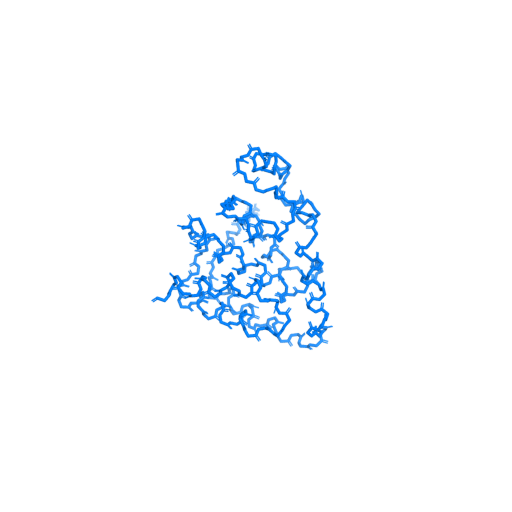8.12 124 ILE A N 1
ATOM 971 C CA . ILE A 1 124 ? 1.774 5.960 1.841 1.00 98.12 124 ILE A CA 1
ATOM 972 C C . ILE A 1 124 ? 0.699 6.648 0.998 1.00 98.12 124 ILE A C 1
ATOM 974 O O . ILE A 1 124 ? 0.178 7.684 1.409 1.00 98.12 124 ILE A O 1
ATOM 978 N N . ALA A 1 125 ? 0.361 6.075 -0.158 1.00 98.06 125 ALA A N 1
ATOM 979 C CA . ALA A 1 125 ? -0.627 6.607 -1.087 1.00 98.06 125 ALA A CA 1
ATOM 980 C C . ALA A 1 125 ? -1.997 6.761 -0.419 1.00 98.06 125 ALA A C 1
ATOM 982 O O . ALA A 1 125 ? -2.623 7.821 -0.502 1.00 98.06 125 ALA A O 1
ATOM 983 N N . VAL A 1 126 ? -2.431 5.731 0.307 1.00 98.50 126 VAL A N 1
ATOM 984 C CA . VAL A 1 126 ? -3.699 5.726 1.039 1.00 98.50 126 VAL A CA 1
ATOM 985 C C . VAL A 1 126 ? -3.676 6.724 2.199 1.00 98.50 126 VAL A C 1
ATOM 987 O O . VAL A 1 126 ? -4.615 7.503 2.345 1.00 98.50 126 VAL A O 1
ATOM 990 N N . ALA A 1 127 ? -2.594 6.782 2.983 1.00 98.25 127 ALA A N 1
ATOM 991 C CA . ALA A 1 127 ? -2.486 7.750 4.078 1.00 98.25 127 ALA A CA 1
ATOM 992 C C . ALA A 1 127 ? -2.535 9.202 3.571 1.00 98.25 127 ALA A C 1
ATOM 994 O O . ALA A 1 127 ? -3.190 10.059 4.171 1.00 98.25 127 ALA A O 1
ATOM 995 N N . LEU A 1 128 ? -1.882 9.474 2.440 1.00 97.50 128 LEU A N 1
ATOM 996 C CA . LEU A 1 128 ? -1.875 10.795 1.829 1.00 97.50 128 LEU A CA 1
ATOM 997 C C . LEU A 1 128 ? -3.266 11.189 1.318 1.00 97.50 128 LEU A C 1
ATOM 999 O O . LEU A 1 128 ? -3.739 12.280 1.620 1.00 97.50 128 LEU A O 1
ATOM 1003 N N . THR A 1 129 ? -3.916 10.306 0.560 1.00 97.38 129 THR A N 1
ATOM 1004 C CA . THR A 1 129 ? -5.154 10.629 -0.170 1.00 97.38 129 THR A CA 1
ATOM 1005 C C . THR A 1 129 ? -6.412 10.521 0.681 1.00 97.38 129 THR A C 1
ATOM 1007 O O . THR A 1 129 ? -7.303 11.354 0.550 1.00 97.38 129 THR A O 1
ATOM 1010 N N . GLN A 1 130 ? -6.491 9.525 1.565 1.00 96.25 130 GLN A N 1
ATOM 1011 C CA . GLN A 1 130 ? -7.695 9.257 2.353 1.00 96.25 130 GLN A CA 1
ATOM 1012 C C . GLN A 1 130 ? -7.635 9.862 3.755 1.00 96.25 130 GLN A C 1
ATOM 1014 O O . GLN A 1 130 ? -8.661 10.264 4.300 1.00 96.25 130 GLN A O 1
ATOM 1019 N N . CYS A 1 131 ? -6.441 9.956 4.348 1.00 96.31 131 CYS A N 1
ATOM 1020 C CA . CYS A 1 131 ? -6.276 10.529 5.686 1.00 96.31 131 CYS A CA 1
ATOM 1021 C C . CYS A 1 131 ? -5.770 11.979 5.658 1.00 96.31 131 CYS A C 1
ATOM 1023 O O . CYS A 1 131 ? -5.798 12.640 6.695 1.00 96.31 131 CYS A O 1
ATOM 1025 N N . GLY A 1 132 ? -5.255 12.470 4.523 1.00 95.81 132 GLY A N 1
ATOM 1026 C CA . GLY A 1 132 ? -4.566 13.764 4.459 1.00 95.81 132 GLY A CA 1
ATOM 1027 C C . GLY A 1 132 ? -3.288 13.795 5.306 1.00 95.81 132 GLY A C 1
ATOM 1028 O O . GLY A 1 132 ? -2.893 14.847 5.809 1.00 95.81 132 GLY A O 1
ATOM 1029 N N . ARG A 1 133 ? -2.663 12.633 5.546 1.00 96.75 133 ARG A N 1
ATOM 1030 C CA . ARG A 1 133 ? -1.513 12.481 6.446 1.00 96.75 133 ARG A CA 1
ATOM 1031 C C . ARG A 1 133 ? -0.296 11.983 5.687 1.00 96.75 133 ARG A C 1
ATOM 1033 O O . ARG A 1 133 ? -0.293 10.894 5.122 1.00 96.75 133 ARG A O 1
ATOM 1040 N N . ARG A 1 134 ? 0.794 12.747 5.756 1.00 95.94 134 ARG A N 1
ATOM 1041 C CA . ARG A 1 134 ? 2.095 12.303 5.256 1.00 95.94 134 ARG A CA 1
ATOM 1042 C C . ARG A 1 134 ? 2.768 11.405 6.294 1.00 95.94 134 ARG A C 1
ATOM 1044 O O . ARG A 1 134 ? 3.220 11.887 7.327 1.00 95.94 134 ARG A O 1
ATOM 1051 N N . ILE A 1 135 ? 2.848 10.106 6.004 1.00 97.06 135 ILE A N 1
ATOM 1052 C CA . ILE A 1 135 ? 3.536 9.115 6.853 1.00 97.06 135 ILE A CA 1
ATOM 1053 C C . ILE A 1 135 ? 4.952 8.788 6.356 1.00 97.06 135 ILE A C 1
ATOM 1055 O O . ILE A 1 135 ? 5.550 7.810 6.793 1.00 97.06 135 ILE A O 1
ATOM 1059 N N . THR A 1 136 ? 5.508 9.569 5.430 1.00 94.94 136 THR A N 1
ATOM 1060 C CA . THR A 1 136 ? 6.863 9.399 4.883 1.00 94.94 136 THR A CA 1
ATOM 1061 C C . THR A 1 136 ? 7.640 10.710 4.942 1.00 94.94 136 THR A C 1
ATOM 1063 O O . THR A 1 136 ? 7.044 11.784 4.868 1.00 94.94 136 THR A O 1
ATOM 1066 N N . LYS A 1 137 ? 8.969 10.628 5.055 1.00 93.56 137 LYS A N 1
ATOM 1067 C CA . LYS A 1 137 ? 9.871 11.787 4.939 1.00 93.56 137 LYS A CA 1
ATOM 1068 C C . LYS A 1 137 ? 10.360 12.033 3.511 1.00 93.56 137 LYS A C 1
ATOM 1070 O O . LYS A 1 137 ? 11.069 13.002 3.276 1.00 93.56 137 LYS A O 1
ATOM 1075 N N . MET A 1 138 ? 9.999 11.155 2.576 1.00 92.56 138 MET A N 1
ATOM 1076 C CA . MET A 1 138 ? 10.299 11.320 1.156 1.00 92.56 138 MET A CA 1
ATOM 1077 C C . MET A 1 138 ? 9.692 12.630 0.645 1.00 92.56 138 MET A C 1
ATOM 1079 O O . MET A 1 138 ? 8.560 12.951 1.014 1.00 92.56 138 MET A O 1
ATOM 1083 N N . ASP A 1 139 ? 10.433 13.379 -0.169 1.00 93.25 139 ASP A N 1
ATOM 1084 C CA . ASP A 1 139 ? 9.922 14.577 -0.838 1.00 93.25 139 ASP A CA 1
ATOM 1085 C C . ASP A 1 139 ? 8.968 14.208 -1.989 1.00 93.25 139 ASP A C 1
ATOM 1087 O O . ASP A 1 139 ? 8.861 13.043 -2.380 1.00 93.25 139 ASP A O 1
ATOM 1091 N N . ASP A 1 140 ? 8.213 15.187 -2.491 1.00 94.69 140 ASP A N 1
ATOM 1092 C CA . ASP A 1 140 ? 7.230 14.949 -3.556 1.00 94.69 140 ASP A CA 1
ATOM 1093 C C . ASP A 1 140 ? 7.865 14.464 -4.870 1.00 94.69 140 ASP A C 1
ATOM 1095 O O . ASP A 1 140 ? 7.330 13.516 -5.443 1.00 94.69 140 ASP A O 1
ATOM 1099 N N . PRO A 1 141 ? 9.027 14.980 -5.327 1.00 93.81 141 PRO A N 1
ATOM 1100 C CA . PRO A 1 141 ? 9.686 14.447 -6.520 1.00 93.81 141 PRO A CA 1
ATOM 1101 C C . PRO A 1 141 ? 10.079 12.970 -6.397 1.00 93.81 141 PRO A C 1
ATOM 1103 O O . PRO A 1 141 ? 9.802 12.181 -7.304 1.00 93.81 141 PRO A O 1
ATOM 1106 N N . SER A 1 142 ? 10.688 12.566 -5.275 1.00 92.62 142 SER A N 1
ATOM 1107 C CA . SER A 1 142 ? 11.090 11.167 -5.067 1.00 92.62 142 SER A CA 1
ATOM 1108 C C . SER A 1 142 ? 9.874 10.253 -4.913 1.00 92.62 142 SER A C 1
ATOM 1110 O O . SER A 1 142 ? 9.877 9.120 -5.406 1.00 92.62 142 SER A O 1
ATOM 1112 N N . LEU A 1 143 ? 8.812 10.746 -4.265 1.00 94.94 143 LEU A N 1
ATOM 1113 C CA . LEU A 1 143 ? 7.556 10.013 -4.146 1.00 94.94 143 LEU A CA 1
ATOM 1114 C C . LEU A 1 143 ? 6.874 9.866 -5.511 1.00 94.94 143 LEU A C 1
ATOM 1116 O O . LEU A 1 143 ? 6.446 8.767 -5.848 1.00 94.94 143 LEU A O 1
ATOM 1120 N N . GLY A 1 144 ? 6.843 10.920 -6.327 1.00 96.19 144 GLY A N 1
ATOM 1121 C CA . GLY A 1 144 ? 6.305 10.894 -7.688 1.00 96.19 144 GLY A CA 1
ATOM 1122 C C . GLY A 1 144 ? 7.007 9.864 -8.565 1.00 96.19 144 GLY A C 1
ATOM 1123 O O . GLY A 1 144 ? 6.342 9.005 -9.141 1.00 96.19 144 GLY A O 1
ATOM 1124 N N . TYR A 1 145 ? 8.344 9.865 -8.573 1.00 93.44 145 TYR A N 1
ATOM 1125 C CA . TYR A 1 145 ? 9.137 8.857 -9.286 1.00 93.44 145 TYR A CA 1
ATOM 1126 C C . TYR A 1 145 ? 8.784 7.424 -8.858 1.00 93.44 145 TYR A C 1
ATOM 1128 O O . TYR A 1 145 ? 8.610 6.533 -9.691 1.00 93.44 145 TYR A O 1
ATOM 1136 N N . SER A 1 146 ? 8.635 7.211 -7.552 1.00 92.62 146 SER A N 1
ATOM 1137 C CA . SER A 1 146 ? 8.317 5.903 -6.980 1.00 92.62 146 SER A CA 1
ATOM 1138 C C . SER A 1 146 ? 6.903 5.420 -7.324 1.00 92.62 146 SER A C 1
ATOM 1140 O O . SER A 1 146 ? 6.697 4.249 -7.649 1.00 92.62 146 SER A O 1
ATOM 1142 N N . LEU A 1 147 ? 5.919 6.323 -7.293 1.00 96.06 147 LEU A N 1
ATOM 1143 C CA . LEU A 1 147 ? 4.546 6.027 -7.706 1.00 96.06 147 LEU A CA 1
ATOM 1144 C C . LEU A 1 147 ? 4.478 5.723 -9.209 1.00 96.06 147 LEU A C 1
ATOM 1146 O O . LEU A 1 147 ? 3.798 4.778 -9.609 1.00 96.06 147 LEU A O 1
ATOM 1150 N N . ASP A 1 148 ? 5.234 6.455 -10.032 1.00 96.12 148 ASP A N 1
ATOM 1151 C CA . ASP A 1 148 ? 5.334 6.211 -11.474 1.00 96.12 148 ASP A CA 1
ATOM 1152 C C . ASP A 1 148 ? 5.983 4.853 -11.786 1.00 96.12 148 ASP A C 1
ATOM 1154 O O . ASP A 1 148 ? 5.585 4.186 -12.744 1.00 96.12 148 ASP A O 1
ATOM 1158 N N . TRP A 1 149 ? 6.960 4.408 -10.986 1.00 95.31 149 TRP A N 1
ATOM 1159 C CA . TRP A 1 149 ? 7.493 3.043 -11.067 1.00 95.31 149 TRP A CA 1
ATOM 1160 C C . TRP A 1 149 ? 6.412 2.000 -10.761 1.00 95.31 149 TRP A C 1
ATOM 1162 O O . TRP A 1 149 ? 6.265 1.040 -11.522 1.00 95.31 149 TRP A O 1
ATOM 1172 N N . GLY A 1 150 ? 5.622 2.205 -9.701 1.00 94.38 150 GLY A N 1
ATOM 1173 C CA . GLY A 1 150 ? 4.525 1.308 -9.332 1.00 94.38 150 GLY A CA 1
ATOM 1174 C C . GLY A 1 150 ? 3.479 1.203 -10.445 1.00 94.38 150 GLY A C 1
ATOM 1175 O O . GLY A 1 150 ? 3.113 0.109 -10.862 1.00 94.38 150 GLY A O 1
ATOM 1176 N N . LEU A 1 151 ? 3.075 2.334 -11.027 1.00 96.56 151 LEU A N 1
ATOM 1177 C CA . LEU A 1 151 ? 2.100 2.382 -12.122 1.00 96.56 151 LEU A CA 1
ATOM 1178 C C . LEU A 1 151 ? 2.550 1.643 -13.395 1.00 96.56 151 LEU A C 1
ATOM 1180 O O . LEU A 1 151 ? 1.698 1.215 -14.176 1.00 96.56 151 LEU A O 1
ATOM 1184 N N . LYS A 1 152 ? 3.861 1.471 -13.606 1.00 95.75 152 LYS A N 1
ATOM 1185 C CA . LYS A 1 152 ? 4.430 0.742 -14.754 1.00 95.75 152 LYS A CA 1
ATOM 1186 C C . LYS A 1 152 ? 4.466 -0.774 -14.566 1.00 95.75 152 LYS A C 1
ATOM 1188 O O . LYS A 1 152 ? 4.721 -1.482 -15.537 1.00 95.75 152 LYS A O 1
ATOM 1193 N N . GLN A 1 15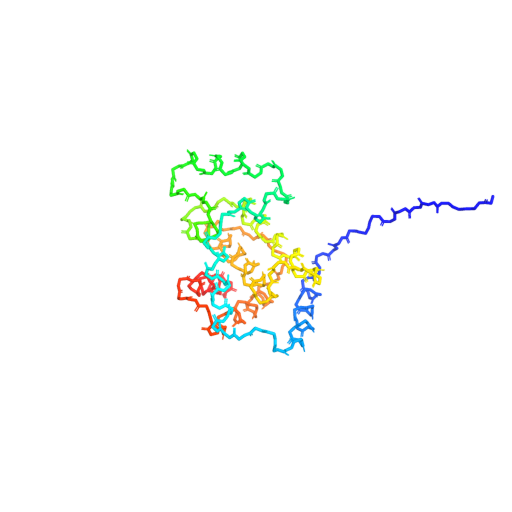3 ? 4.212 -1.283 -13.362 1.00 95.25 153 GLN A N 1
ATOM 1194 C CA . GLN A 1 153 ? 4.241 -2.720 -13.103 1.00 95.25 153 GLN A CA 1
ATOM 1195 C C . GLN A 1 153 ? 3.079 -3.416 -13.830 1.00 95.25 153 GLN A C 1
ATOM 1197 O O . GLN A 1 153 ? 1.931 -3.022 -13.630 1.00 95.25 153 GLN A O 1
ATOM 1202 N N . PRO A 1 154 ? 3.313 -4.419 -14.697 1.00 95.00 154 PRO A N 1
ATOM 1203 C CA . PRO A 1 154 ? 2.248 -5.032 -15.500 1.00 95.00 154 PRO A CA 1
ATOM 1204 C C . PRO A 1 154 ? 1.295 -5.916 -14.680 1.00 95.00 154 PRO A C 1
ATOM 1206 O O . PRO A 1 154 ? 0.144 -6.064 -15.062 1.00 95.00 154 PRO A O 1
ATOM 1209 N N . TRP A 1 155 ? 1.750 -6.414 -13.534 1.00 95.31 155 TRP A N 1
ATOM 1210 C CA . TRP A 1 155 ? 1.057 -7.361 -12.653 1.00 95.31 155 TRP A CA 1
ATOM 1211 C C . TRP A 1 155 ? 0.165 -6.706 -11.583 1.00 95.31 155 TRP A C 1
ATOM 1213 O O . TRP A 1 155 ? -0.424 -7.400 -10.760 1.00 95.31 155 TRP A O 1
ATOM 1223 N N . LEU A 1 156 ? 0.057 -5.370 -11.562 1.00 96.50 156 LEU A N 1
ATOM 1224 C CA . LEU A 1 156 ? -0.906 -4.680 -10.698 1.00 96.50 156 LEU A CA 1
ATOM 1225 C C . LEU A 1 156 ? -2.302 -4.684 -11.314 1.00 96.50 156 LEU A C 1
ATOM 1227 O O . LEU A 1 156 ? -2.474 -4.319 -12.482 1.00 96.50 156 LEU A O 1
ATOM 1231 N N . ASP A 1 157 ? -3.304 -4.995 -10.502 1.00 95.31 157 ASP A N 1
ATOM 1232 C CA . ASP A 1 157 ? -4.702 -4.838 -10.881 1.00 95.31 157 ASP A CA 1
ATOM 1233 C C . ASP A 1 157 ? -5.130 -3.356 -10.908 1.00 95.31 157 ASP A C 1
ATOM 1235 O O . ASP A 1 157 ? -4.461 -2.462 -10.377 1.00 95.31 157 ASP A O 1
ATOM 1239 N N . GLU A 1 158 ? -6.242 -3.063 -11.586 1.00 96.81 158 GLU A N 1
ATOM 1240 C CA . GLU A 1 158 ? -6.703 -1.678 -11.743 1.00 96.81 158 GLU A CA 1
ATOM 1241 C C . GLU A 1 158 ? -7.104 -1.008 -10.413 1.00 96.81 158 GLU A C 1
ATOM 1243 O O . GLU A 1 158 ? -6.734 0.154 -10.226 1.00 96.81 158 GLU A O 1
ATOM 1248 N N . PRO A 1 159 ? -7.784 -1.686 -9.459 1.00 96.75 159 PRO A N 1
ATOM 1249 C CA . PRO A 1 159 ? -8.069 -1.103 -8.147 1.00 96.75 159 PRO A CA 1
ATOM 1250 C C . PRO A 1 159 ? -6.808 -0.629 -7.416 1.00 96.75 159 PRO A C 1
ATOM 1252 O O . PRO A 1 159 ? -6.759 0.507 -6.938 1.00 96.75 159 PRO A O 1
ATOM 1255 N N . THR A 1 160 ? -5.748 -1.441 -7.410 1.00 96.50 160 THR A N 1
ATOM 1256 C CA . THR A 1 160 ? -4.478 -1.076 -6.774 1.00 96.50 160 THR A CA 1
ATOM 1257 C C . THR A 1 160 ? -3.779 0.063 -7.518 1.00 96.50 160 THR A C 1
ATOM 1259 O O . THR A 1 160 ? -3.246 0.983 -6.888 1.00 96.50 160 THR A O 1
ATOM 1262 N N . ARG A 1 161 ? -3.805 0.061 -8.860 1.00 97.69 161 ARG A N 1
ATOM 1263 C CA . ARG A 1 161 ? -3.259 1.172 -9.663 1.00 97.69 161 ARG A CA 1
ATOM 1264 C C . ARG A 1 161 ? -3.960 2.492 -9.370 1.00 97.69 161 ARG A C 1
ATOM 1266 O O . ARG A 1 161 ? -3.293 3.525 -9.327 1.00 97.69 161 ARG A O 1
ATOM 1273 N N . GLU A 1 162 ? -5.273 2.478 -9.163 1.00 98.19 162 GLU A N 1
ATOM 1274 C CA . GLU A 1 162 ? -6.039 3.693 -8.888 1.00 98.19 162 GLU A CA 1
ATOM 1275 C C . GLU A 1 162 ? -5.618 4.347 -7.563 1.00 98.19 162 GLU A C 1
ATOM 1277 O O . GLU A 1 162 ? -5.508 5.572 -7.495 1.00 98.19 162 GLU A O 1
ATOM 1282 N N . LEU A 1 163 ? -5.266 3.560 -6.537 1.00 98.06 163 LEU A N 1
ATOM 1283 C CA . LEU A 1 163 ? -4.707 4.091 -5.285 1.00 98.06 163 LEU A CA 1
ATOM 1284 C C . LEU A 1 163 ? -3.402 4.869 -5.529 1.00 98.06 163 LEU A C 1
ATOM 1286 O O . LEU A 1 163 ? -3.245 5.993 -5.044 1.00 98.06 163 LEU A O 1
ATOM 1290 N N . LEU A 1 164 ? -2.483 4.307 -6.324 1.00 98.12 164 LEU A N 1
ATOM 1291 C CA . LEU A 1 164 ? -1.221 4.968 -6.682 1.00 98.12 164 LEU A CA 1
ATOM 1292 C C . LEU A 1 164 ? -1.460 6.217 -7.541 1.00 98.12 164 LEU A C 1
ATOM 1294 O O . LEU A 1 164 ? -0.836 7.255 -7.317 1.00 98.12 164 LEU A O 1
ATOM 1298 N N . ARG A 1 165 ? -2.390 6.140 -8.499 1.00 98.12 165 ARG A N 1
ATOM 1299 C CA . ARG A 1 165 ? -2.754 7.244 -9.397 1.00 98.12 165 ARG A CA 1
ATOM 1300 C C . ARG A 1 165 ? -3.351 8.424 -8.632 1.00 98.12 165 ARG A C 1
ATOM 1302 O O . ARG A 1 165 ? -2.997 9.569 -8.908 1.00 98.12 165 ARG A O 1
ATOM 1309 N N . ASN A 1 166 ? -4.205 8.154 -7.648 1.00 97.69 166 ASN A N 1
ATOM 1310 C CA . ASN A 1 166 ? -4.778 9.181 -6.782 1.00 97.69 166 ASN A CA 1
ATOM 1311 C C . ASN A 1 166 ? -3.703 9.895 -5.963 1.00 97.69 166 ASN A C 1
ATOM 1313 O O . ASN A 1 166 ? -3.699 11.122 -5.900 1.00 97.69 166 ASN A O 1
ATOM 1317 N N . ALA A 1 167 ? -2.749 9.150 -5.402 1.00 97.19 167 ALA A N 1
ATOM 1318 C CA . ALA A 1 167 ? -1.635 9.757 -4.682 1.00 97.19 167 ALA A CA 1
ATOM 1319 C C . ALA A 1 167 ? -0.719 10.562 -5.606 1.00 97.19 167 ALA A C 1
ATOM 1321 O O . ALA A 1 167 ? -0.301 11.655 -5.236 1.00 97.19 167 ALA A O 1
ATOM 1322 N N . ARG A 1 168 ? -0.467 10.072 -6.826 1.00 97.25 168 ARG A N 1
ATOM 1323 C CA . ARG A 1 168 ? 0.351 10.770 -7.822 1.00 97.25 168 ARG A CA 1
ATOM 1324 C C . ARG A 1 168 ? -0.240 12.132 -8.187 1.00 97.25 168 ARG A C 1
ATOM 1326 O O . ARG A 1 168 ? 0.517 13.091 -8.256 1.00 97.25 168 ARG A O 1
ATOM 1333 N N . ARG A 1 169 ? -1.567 12.218 -8.353 1.00 96.75 169 ARG A N 1
ATOM 1334 C CA . ARG A 1 169 ? -2.297 13.478 -8.599 1.00 96.75 169 ARG A CA 1
ATOM 1335 C C . ARG A 1 169 ? -2.320 14.418 -7.393 1.00 96.75 169 ARG A C 1
ATOM 1337 O O . ARG A 1 169 ? -2.480 15.614 -7.576 1.00 96.75 169 ARG A O 1
ATOM 1344 N N . ALA A 1 170 ? -2.226 13.885 -6.175 1.00 93.94 170 ALA A N 1
ATOM 1345 C CA . ALA A 1 170 ? -2.277 14.677 -4.946 1.00 93.94 170 ALA A CA 1
ATOM 1346 C C . ALA A 1 170 ? -0.949 15.384 -4.612 1.00 93.94 170 ALA A C 1
ATOM 1348 O O . ALA A 1 170 ? -0.941 16.251 -3.741 1.00 93.94 170 ALA A O 1
ATOM 1349 N N . ILE A 1 171 ? 0.153 14.989 -5.261 1.00 92.19 171 ILE A N 1
ATOM 1350 C CA . ILE A 1 171 ? 1.497 15.567 -5.072 1.00 92.19 171 ILE A CA 1
ATOM 1351 C C . ILE A 1 171 ? 2.024 16.322 -6.304 1.00 92.19 171 ILE A C 1
ATOM 1353 O O . ILE A 1 171 ? 3.154 16.805 -6.258 1.00 92.19 171 ILE A O 1
ATOM 1357 N N . ASP A 1 172 ? 1.246 16.375 -7.392 1.00 76.69 172 ASP A N 1
ATOM 1358 C CA . ASP A 1 172 ? 1.471 17.282 -8.534 1.00 76.69 172 ASP A CA 1
ATOM 1359 C C . ASP A 1 172 ? 0.977 18.699 -8.199 1.00 76.69 172 ASP A C 1
ATOM 1361 O O . ASP A 1 172 ? 1.671 19.669 -8.584 1.00 76.69 172 ASP A O 1
#

Foldseek 3Di:
DDDDPPPPPDDPDADLVVVLVLVVVVCVVPDPDDLVRLLVQLVCQQPDFPCVQLCVVDVCVVVVQVVQQVDPWDRDGGNVCQLPTLAHDLVSLLSQLVSLVVQSVDPPRPDDNLSSLLSNLSSQLSCCQRVVDHSGPDALVSNLVSLVVNLPRPSDDPVSNVSSVSSNVSSD

Secondary structure (DSSP, 8-state):
---------------HHHHHHHHHHHTTS-SS--HHHHHHHHHHHHHSBHHHHHTTT-TTHHHHHHHHHTSSS----BHHHHHH-SS--HHHHHHHHHHHHHHHT-TT-SS-HHHHHHHHHHHHHHHHHHH--------HHHHHHHHHHHHT-TT--HHHHHHHHHHHHH--

pLDDT: mean 84.08, std 19.59, range [30.45, 98.5]

Radius of gyration: 17.18 Å; chains: 1; bounding box: 62×32×47 Å